Protein AF-A0A177PJP6-F1 (afdb_monomer_lite)

Sequence (73 aa):
MSDEERALLVDYLAYNPMAGDLIPGTGGVRKLRWGLEGRGKRGGARVIYFHHDAGMPLFALTAFAKNERADLS

Radius of gyration: 12.36 Å; chains: 1; bounding box: 31×25×33 Å

pLDDT: mean 85.93, std 13.22, range [50.34, 97.44]

Secondary structure (DSSP, 8-state):
--HHHHHHHHHHHHH-TT-SEE-TTSSSEEEEEEPPTT--TT--EEEEEE---TTS--EEEEEEETTS-----

Foldseek 3Di:
DDPVLVVVVLVCCVVCVPQFCDDPPPQFKGWDWAADPPDPPQRIKIWIWGDNDPVDDIGGPDIGGPPGDDDPD

Structure (mmCIF, N/CA/C/O backbone):
data_AF-A0A177PJP6-F1
#
_entry.id   AF-A0A177PJP6-F1
#
loop_
_atom_site.group_PDB
_atom_site.id
_atom_site.type_symbol
_atom_site.label_atom_id
_atom_site.label_alt_id
_atom_site.label_comp_id
_atom_site.label_asym_id
_atom_site.label_entity_id
_atom_site.label_seq_id
_atom_site.pdbx_PDB_ins_code
_atom_site.Cartn_x
_atom_site.Cartn_y
_atom_site.Cartn_z
_atom_site.occupancy
_atom_site.B_iso_or_equiv
_atom_site.auth_seq_id
_atom_site.auth_comp_id
_atom_site.auth_asym_id
_atom_site.auth_atom_id
_atom_site.pdbx_PDB_model_num
ATOM 1 N N . MET A 1 1 ? -8.687 5.900 8.128 1.00 77.62 1 MET A N 1
ATOM 2 C CA . MET A 1 1 ? -7.222 5.984 8.227 1.00 77.62 1 MET A CA 1
ATOM 3 C C . MET A 1 1 ? -6.899 7.449 8.449 1.00 77.62 1 MET A C 1
ATOM 5 O O . MET A 1 1 ? -7.373 8.243 7.644 1.00 77.62 1 MET A O 1
ATOM 9 N N . SER A 1 2 ? -6.236 7.814 9.545 1.00 85.12 2 SER A N 1
ATOM 10 C CA . SER A 1 2 ? -5.729 9.181 9.734 1.00 85.12 2 SER A CA 1
ATOM 11 C C . SER A 1 2 ? -4.546 9.453 8.798 1.00 85.12 2 SER A C 1
ATOM 13 O O . SER A 1 2 ? -4.038 8.535 8.144 1.00 85.12 2 SER A O 1
ATOM 15 N N . ASP A 1 3 ? -4.104 10.706 8.717 1.00 87.88 3 ASP A N 1
ATOM 16 C CA . ASP A 1 3 ? -2.932 11.060 7.915 1.00 87.88 3 ASP A CA 1
ATOM 17 C C . ASP A 1 3 ? -1.646 10.423 8.470 1.00 87.88 3 ASP A C 1
ATOM 19 O O . ASP A 1 3 ? -0.809 9.972 7.689 1.00 87.88 3 ASP A O 1
ATOM 23 N N . GLU A 1 4 ? -1.523 10.283 9.793 1.00 88.56 4 GLU A N 1
ATOM 24 C CA . GLU A 1 4 ? -0.401 9.604 10.455 1.00 88.56 4 GLU A CA 1
ATOM 25 C C . GLU A 1 4 ? -0.390 8.105 10.139 1.00 88.56 4 GLU A C 1
ATOM 27 O O . GLU A 1 4 ? 0.639 7.551 9.754 1.00 88.56 4 GLU A O 1
ATOM 32 N N . GLU A 1 5 ? -1.548 7.442 10.228 1.00 86.44 5 GLU A N 1
ATOM 33 C CA . GLU A 1 5 ? -1.686 6.029 9.857 1.00 86.44 5 GLU A CA 1
ATOM 34 C C . GLU A 1 5 ? -1.343 5.804 8.375 1.00 86.44 5 GLU A C 1
ATOM 36 O O . GLU A 1 5 ? -0.744 4.785 8.018 1.00 86.44 5 GLU A O 1
ATOM 41 N N . ARG A 1 6 ? -1.703 6.761 7.508 1.00 87.62 6 ARG A N 1
ATOM 42 C CA . ARG A 1 6 ? -1.351 6.728 6.085 1.00 87.62 6 ARG A CA 1
ATOM 43 C C . ARG A 1 6 ? 0.151 6.895 5.874 1.00 87.62 6 ARG A C 1
ATOM 45 O O . ARG A 1 6 ? 0.707 6.174 5.052 1.00 87.62 6 ARG A O 1
ATOM 52 N N . ALA A 1 7 ? 0.793 7.824 6.579 1.00 91.00 7 ALA A N 1
ATOM 53 C CA . ALA A 1 7 ? 2.232 8.057 6.468 1.00 91.00 7 ALA A CA 1
ATOM 54 C C . ALA A 1 7 ? 3.030 6.807 6.872 1.00 91.00 7 ALA A C 1
ATOM 56 O O . ALA A 1 7 ? 3.883 6.359 6.111 1.00 91.00 7 ALA A O 1
ATOM 57 N N . LEU A 1 8 ? 2.660 6.169 7.988 1.00 91.69 8 LEU A N 1
ATOM 58 C CA . LEU A 1 8 ? 3.267 4.909 8.433 1.00 91.69 8 LEU A CA 1
ATOM 59 C C . LEU A 1 8 ? 3.118 3.788 7.399 1.00 91.69 8 LEU A C 1
ATOM 61 O O . LEU A 1 8 ? 4.055 3.025 7.166 1.00 91.69 8 LEU A O 1
ATOM 65 N N . LEU A 1 9 ? 1.948 3.688 6.761 1.00 92.06 9 LEU A N 1
ATOM 66 C CA . LEU A 1 9 ? 1.727 2.724 5.687 1.00 92.06 9 LEU A CA 1
ATOM 67 C C . LEU A 1 9 ? 2.620 3.011 4.469 1.00 92.06 9 LEU A C 1
ATOM 69 O O . LEU A 1 9 ? 3.182 2.075 3.901 1.00 92.06 9 LEU A O 1
ATOM 73 N N . VAL A 1 10 ? 2.741 4.276 4.052 1.00 92.88 10 VAL A N 1
ATOM 74 C CA . VAL A 1 10 ? 3.580 4.669 2.907 1.00 92.88 10 VAL A CA 1
ATOM 75 C C . VAL A 1 10 ? 5.047 4.348 3.181 1.00 92.88 1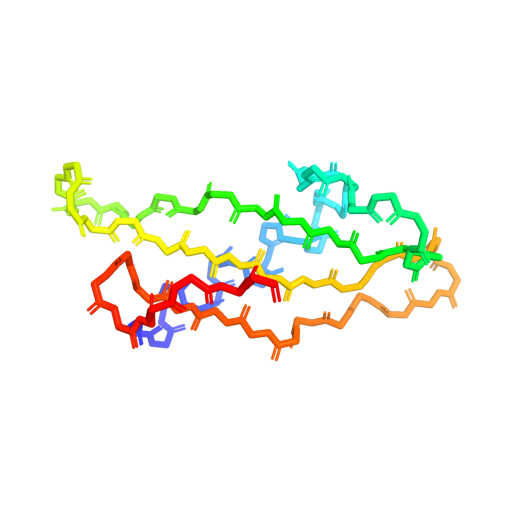0 VAL A C 1
ATOM 77 O O . VAL A 1 10 ? 5.672 3.688 2.351 1.00 92.88 10 VAL A O 1
ATOM 80 N N . ASP A 1 11 ? 5.565 4.727 4.350 1.00 94.69 11 ASP A N 1
ATOM 81 C CA . ASP A 1 11 ? 6.938 4.411 4.754 1.00 94.69 11 ASP A CA 1
ATOM 82 C C . ASP A 1 11 ? 7.163 2.898 4.774 1.00 94.69 11 ASP A C 1
ATOM 84 O O . ASP A 1 11 ? 8.115 2.391 4.178 1.00 94.69 11 ASP A O 1
ATOM 88 N N . TYR A 1 12 ? 6.246 2.145 5.385 1.00 95.31 12 TYR A N 1
ATOM 89 C CA . TYR A 1 12 ? 6.345 0.691 5.425 1.00 95.31 12 TYR A CA 1
ATOM 90 C C . TYR A 1 12 ? 6.406 0.071 4.024 1.00 95.31 12 TYR A C 1
ATOM 92 O O . TYR A 1 12 ? 7.250 -0.793 3.783 1.00 95.31 12 TYR A O 1
ATOM 100 N N . LEU A 1 13 ? 5.544 0.505 3.097 1.00 95.31 13 LEU A N 1
ATOM 101 C CA . LEU A 1 13 ? 5.528 0.008 1.719 1.00 95.31 13 LEU A CA 1
ATOM 102 C C . LEU A 1 13 ? 6.795 0.387 0.947 1.00 95.31 13 LEU A C 1
AT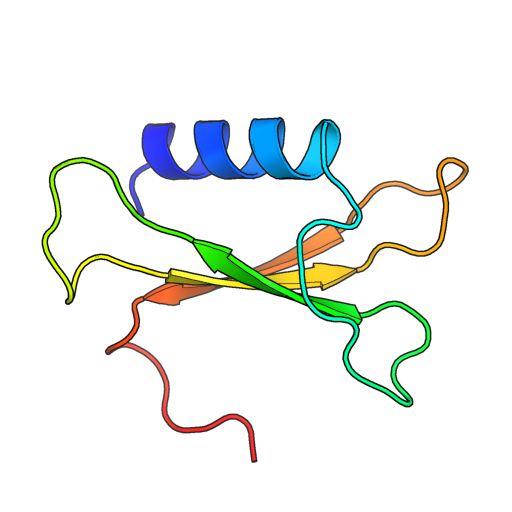OM 104 O O . LEU A 1 13 ? 7.274 -0.426 0.159 1.00 95.31 13 LEU A O 1
ATOM 108 N N . ALA A 1 14 ? 7.348 1.577 1.187 1.00 93.44 14 ALA A N 1
ATOM 109 C CA . ALA A 1 14 ? 8.595 2.014 0.568 1.00 93.44 14 ALA A CA 1
ATOM 110 C C . ALA A 1 14 ? 9.777 1.120 0.979 1.00 93.44 14 ALA A C 1
ATOM 112 O O . ALA A 1 14 ? 10.571 0.724 0.129 1.00 93.44 14 ALA A O 1
ATOM 113 N N . TYR A 1 15 ? 9.860 0.740 2.260 1.00 95.25 15 TYR A N 1
ATOM 114 C CA . TYR A 1 15 ? 10.906 -0.165 2.754 1.00 95.25 15 TYR A CA 1
ATOM 115 C C . TYR A 1 15 ? 10.621 -1.648 2.482 1.00 95.25 15 TYR A C 1
ATOM 117 O O . TYR A 1 15 ? 11.550 -2.452 2.424 1.00 95.25 15 TYR A O 1
ATOM 125 N N . ASN A 1 16 ? 9.352 -2.032 2.318 1.00 96.38 16 ASN A N 1
ATOM 126 C CA . ASN A 1 16 ? 8.929 -3.428 2.197 1.00 96.38 16 ASN A CA 1
ATOM 127 C C . ASN A 1 16 ? 7.997 -3.642 0.990 1.00 96.38 16 ASN A C 1
ATOM 129 O O . ASN A 1 16 ? 6.867 -4.120 1.153 1.00 96.38 16 ASN A O 1
ATOM 133 N N . PRO A 1 17 ? 8.449 -3.364 -0.247 1.00 96.00 17 PRO A N 1
ATOM 134 C CA . PRO A 1 17 ? 7.587 -3.425 -1.429 1.00 96.00 17 PRO A CA 1
ATOM 135 C C . PRO A 1 17 ? 7.036 -4.833 -1.716 1.00 96.00 17 PRO A C 1
ATOM 137 O O . PRO A 1 17 ? 6.027 -4.993 -2.403 1.00 96.00 17 PRO A O 1
ATOM 140 N N . MET A 1 18 ? 7.646 -5.878 -1.154 1.00 96.19 18 MET A N 1
ATOM 141 C CA . MET A 1 18 ? 7.241 -7.276 -1.335 1.00 96.19 18 MET A CA 1
ATOM 142 C C . MET A 1 18 ? 6.355 -7.824 -0.201 1.00 96.19 18 MET A C 1
ATOM 144 O O . MET A 1 18 ? 5.971 -8.987 -0.269 1.00 96.19 18 MET A O 1
ATOM 148 N N . ALA A 1 19 ? 6.018 -7.021 0.820 1.00 96.44 19 ALA A N 1
ATOM 149 C CA . ALA A 1 19 ? 5.293 -7.478 2.015 1.00 96.44 19 ALA A CA 1
ATOM 150 C C . ALA A 1 19 ? 3.849 -7.943 1.754 1.00 96.44 19 ALA A C 1
ATOM 152 O O . ALA A 1 19 ? 3.296 -8.717 2.532 1.00 96.44 19 ALA A O 1
ATOM 153 N N . GLY A 1 20 ? 3.212 -7.453 0.689 1.00 96.19 20 GLY A N 1
ATOM 154 C CA . GLY A 1 20 ? 1.893 -7.904 0.263 1.00 96.19 20 GLY A CA 1
ATOM 155 C C . GLY A 1 20 ? 1.947 -9.170 -0.590 1.00 96.19 20 GLY A C 1
ATOM 156 O O . GLY A 1 20 ? 2.844 -9.343 -1.423 1.00 96.19 20 GLY A O 1
ATOM 157 N N . ASP A 1 21 ? 0.917 -10.002 -0.448 1.00 97.38 21 ASP A N 1
ATOM 158 C CA . ASP A 1 21 ? 0.703 -11.192 -1.270 1.00 97.38 21 ASP A CA 1
ATOM 159 C C . ASP A 1 21 ? 0.495 -10.773 -2.730 1.00 97.38 21 ASP A C 1
ATOM 161 O O . ASP A 1 21 ? -0.390 -9.961 -3.018 1.00 97.38 21 ASP A O 1
ATOM 165 N N . LEU A 1 22 ? 1.280 -11.326 -3.658 1.00 96.38 22 LEU A N 1
ATOM 166 C CA . LEU A 1 22 ? 1.071 -11.113 -5.092 1.00 96.38 22 LEU A CA 1
ATOM 167 C C . LEU A 1 22 ? -0.307 -11.650 -5.492 1.00 96.38 22 LEU A C 1
ATOM 169 O O . LEU A 1 22 ? -0.646 -12.788 -5.176 1.00 96.38 22 LEU A O 1
ATOM 173 N N . ILE A 1 23 ? -1.082 -10.846 -6.216 1.00 95.44 23 ILE A N 1
ATOM 174 C CA . ILE A 1 23 ? -2.323 -11.284 -6.850 1.00 95.44 23 ILE A CA 1
ATOM 175 C C . ILE A 1 23 ? -1.947 -11.852 -8.228 1.00 95.44 23 ILE A C 1
ATOM 177 O O . ILE A 1 23 ? -1.511 -11.086 -9.095 1.00 95.44 23 ILE A O 1
ATOM 181 N N . PRO A 1 24 ? -2.066 -13.175 -8.456 1.00 95.00 24 PRO A N 1
ATOM 182 C CA . PRO A 1 24 ? -1.654 -13.792 -9.714 1.00 95.00 24 PRO A CA 1
ATOM 183 C C . PRO A 1 24 ? -2.399 -13.209 -10.919 1.00 95.00 24 PRO A C 1
ATOM 185 O O . PRO A 1 24 ? -3.552 -12.803 -10.809 1.00 95.00 24 PRO A O 1
ATOM 188 N N . GLY A 1 25 ? -1.734 -13.161 -12.076 1.00 94.12 25 GLY A N 1
ATOM 189 C CA . GLY A 1 25 ? -2.329 -12.657 -13.321 1.00 94.12 25 GLY A CA 1
ATOM 190 C C . GLY A 1 25 ? -2.422 -11.129 -13.439 1.00 94.12 25 GLY A C 1
ATOM 191 O O . GLY A 1 25 ? -2.899 -10.640 -14.454 1.00 94.12 25 GLY A O 1
ATOM 192 N N . THR A 1 26 ? -1.943 -10.365 -12.448 1.00 93.62 26 THR A N 1
ATOM 193 C CA . THR A 1 26 ? -2.023 -8.887 -12.444 1.00 93.62 26 THR A CA 1
ATOM 194 C C . THR A 1 26 ? -0.730 -8.170 -12.845 1.00 93.62 26 THR A C 1
ATOM 196 O O . THR A 1 26 ? -0.699 -6.945 -12.905 1.00 93.62 26 THR A O 1
ATOM 199 N N . GLY A 1 27 ? 0.365 -8.908 -13.060 1.00 91.06 27 GLY A N 1
ATOM 200 C CA . GLY A 1 27 ? 1.665 -8.343 -13.451 1.00 91.06 27 GLY A CA 1
ATOM 201 C C . GLY A 1 27 ? 2.438 -7.595 -12.351 1.00 91.06 27 GLY A C 1
ATOM 202 O O . GLY A 1 27 ? 3.517 -7.078 -12.630 1.00 91.06 27 GLY A O 1
ATOM 203 N N . GLY A 1 28 ? 1.931 -7.546 -11.112 1.00 93.88 28 GLY A N 1
ATOM 204 C CA . GLY A 1 28 ? 2.622 -6.876 -9.996 1.00 93.88 28 GLY A CA 1
ATOM 205 C C . GLY A 1 28 ? 1.722 -6.287 -8.909 1.00 93.88 28 GLY A C 1
ATOM 206 O O . GLY A 1 28 ? 2.219 -5.631 -7.993 1.00 93.88 28 GLY A O 1
ATOM 207 N N . VAL A 1 29 ? 0.402 -6.495 -8.975 1.00 97.25 29 VAL A N 1
ATOM 208 C CA . VAL A 1 29 ? -0.508 -6.034 -7.920 1.00 97.25 29 VAL A CA 1
ATOM 209 C C . VAL A 1 29 ? -0.386 -6.945 -6.704 1.00 97.25 29 VAL A C 1
ATOM 211 O O . VAL A 1 29 ? -0.385 -8.171 -6.809 1.00 97.25 29 VAL A O 1
ATOM 214 N N . ARG A 1 30 ? -0.299 -6.334 -5.528 1.00 97.19 30 ARG A N 1
ATOM 215 C CA . ARG A 1 30 ? -0.107 -6.981 -4.236 1.00 97.19 30 ARG A CA 1
ATOM 216 C C . ARG A 1 30 ? -1.180 -6.561 -3.247 1.00 97.19 30 ARG A C 1
ATOM 218 O O . ARG A 1 30 ? -1.709 -5.452 -3.307 1.00 97.19 30 ARG A O 1
ATOM 225 N N . LYS A 1 31 ? -1.481 -7.459 -2.312 1.00 96.25 31 LYS A N 1
ATOM 226 C CA . LYS A 1 31 ? -2.452 -7.268 -1.235 1.00 96.25 31 LYS A CA 1
ATOM 227 C C . LYS A 1 31 ? -1.768 -7.398 0.119 1.00 96.25 31 LYS A C 1
ATOM 229 O O . LYS A 1 31 ? -1.328 -8.480 0.489 1.00 96.25 31 LYS A O 1
ATOM 234 N N . LEU A 1 32 ? -1.744 -6.314 0.885 1.00 95.31 32 LEU A N 1
ATOM 235 C CA . LEU A 1 32 ? -1.228 -6.278 2.252 1.00 95.31 32 LEU A CA 1
ATOM 236 C C . LEU A 1 32 ? -2.382 -6.189 3.257 1.00 95.31 32 LEU A C 1
ATOM 238 O O . LEU A 1 32 ? -3.338 -5.426 3.085 1.00 95.31 32 LEU A O 1
ATOM 242 N N . ARG A 1 33 ? -2.288 -6.977 4.330 1.00 92.19 33 ARG A N 1
ATOM 243 C CA . ARG A 1 33 ? -3.145 -6.843 5.514 1.00 92.19 33 ARG A CA 1
ATOM 244 C C . ARG A 1 33 ? -2.437 -5.914 6.494 1.00 92.19 33 ARG A C 1
ATOM 246 O O . ARG A 1 33 ? -1.445 -6.310 7.092 1.00 92.19 33 ARG A O 1
ATOM 253 N N . TRP A 1 34 ? -2.943 -4.697 6.645 1.00 91.31 34 TRP A N 1
ATOM 254 C CA . TRP A 1 34 ? -2.335 -3.672 7.488 1.00 91.31 34 TRP A CA 1
ATOM 255 C C . TRP A 1 34 ? -3.048 -3.593 8.837 1.00 91.31 34 TRP A C 1
ATOM 257 O O . TRP A 1 34 ? -4.272 -3.452 8.891 1.00 91.31 34 TRP A O 1
ATOM 267 N N . GLY A 1 35 ? -2.299 -3.721 9.931 1.00 86.94 35 GLY A N 1
ATOM 268 C CA . GLY A 1 35 ? -2.813 -3.496 11.279 1.00 86.94 35 GLY A CA 1
ATOM 269 C C . GLY A 1 35 ? -2.711 -2.018 11.636 1.00 86.94 35 GLY A C 1
ATOM 270 O O . GLY A 1 35 ? -1.644 -1.438 11.485 1.00 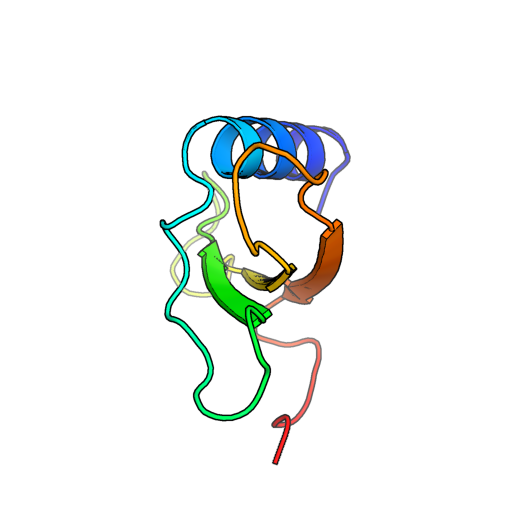86.94 35 GLY A O 1
ATOM 271 N N . LEU A 1 36 ? -3.800 -1.419 12.116 1.00 74.38 36 LEU A N 1
ATOM 272 C CA . LEU A 1 36 ? -3.745 -0.094 12.732 1.00 74.38 36 LEU A CA 1
ATOM 273 C C . LEU A 1 36 ? -3.469 -0.270 14.224 1.00 74.38 36 LEU A C 1
ATOM 275 O O . 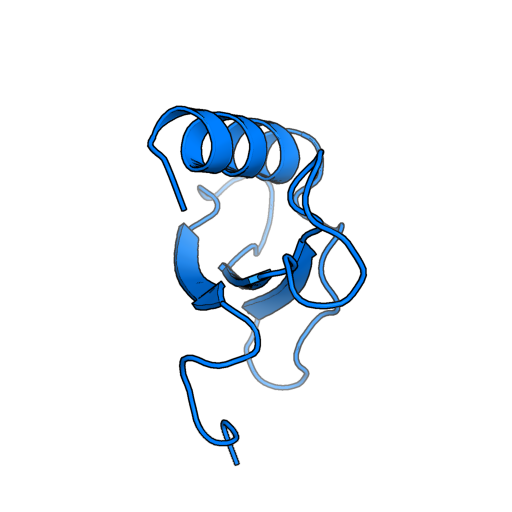LEU A 1 36 ? -4.210 -0.977 14.914 1.00 74.38 36 LEU A O 1
ATOM 279 N N . GLU A 1 37 ? -2.383 0.329 14.703 1.00 68.56 37 GLU A N 1
ATOM 280 C CA . GLU A 1 37 ? -1.978 0.248 16.103 1.00 68.56 37 GLU A CA 1
ATOM 281 C C . GLU A 1 37 ? -3.066 0.836 17.019 1.00 68.56 37 GLU A C 1
ATOM 283 O O . GLU A 1 37 ? -3.807 1.744 16.645 1.00 68.56 37 GLU A O 1
ATOM 288 N N . GLY A 1 38 ? -3.253 0.252 18.205 1.00 67.81 38 GLY A N 1
ATOM 289 C CA . GLY A 1 38 ? -4.302 0.668 19.146 1.00 67.81 38 GLY A CA 1
ATOM 290 C C . GLY A 1 38 ? -5.739 0.307 18.739 1.00 67.81 38 GLY A C 1
ATOM 291 O O . GLY A 1 38 ? -6.652 0.433 19.557 1.00 67.81 38 GLY A O 1
ATOM 292 N N . ARG A 1 39 ? -5.979 -0.216 17.528 1.00 63.50 39 ARG A N 1
ATOM 293 C CA . ARG A 1 39 ? -7.280 -0.774 17.143 1.00 63.50 39 ARG A CA 1
ATOM 294 C C . ARG A 1 39 ? -7.222 -2.302 17.161 1.00 63.50 39 ARG A C 1
ATOM 296 O O . ARG A 1 39 ? -6.406 -2.918 16.488 1.00 63.50 39 ARG A O 1
ATOM 303 N N . GLY A 1 40 ? -8.115 -2.934 17.933 1.00 65.19 40 GLY A N 1
ATOM 304 C CA . GLY A 1 40 ? -8.206 -4.401 18.040 1.00 65.19 40 GLY A CA 1
ATOM 305 C C . GLY A 1 40 ? -8.505 -5.101 16.701 1.00 65.19 40 GLY A C 1
ATOM 306 O O . GLY A 1 40 ? -8.513 -4.481 15.647 1.00 65.19 40 GLY A O 1
ATOM 307 N N . LYS A 1 41 ? -8.854 -6.397 16.706 1.00 61.06 41 LYS A N 1
ATOM 308 C CA . LYS A 1 41 ? -9.056 -7.237 15.489 1.00 61.06 41 LYS A CA 1
ATOM 309 C C . LYS A 1 41 ? -9.922 -6.643 14.347 1.00 61.06 41 LYS A C 1
ATOM 311 O O . LYS A 1 41 ? -9.886 -7.163 13.231 1.00 61.06 41 LYS A O 1
ATOM 316 N N . ARG A 1 42 ? -10.738 -5.611 14.607 1.00 64.38 42 ARG A N 1
ATOM 317 C CA . ARG A 1 42 ? -11.592 -4.905 13.626 1.00 64.38 42 ARG A CA 1
ATOM 318 C C . ARG A 1 42 ? -10.951 -3.647 13.016 1.00 64.38 42 ARG A C 1
ATOM 320 O O . ARG A 1 42 ? -11.524 -3.080 12.098 1.00 64.38 42 ARG A O 1
ATOM 327 N N . GLY A 1 43 ? -9.791 -3.224 13.510 1.00 72.94 43 GLY A N 1
ATOM 328 C CA . GLY A 1 43 ? -9.103 -1.998 13.112 1.00 72.94 43 GLY A CA 1
ATOM 329 C C . GLY A 1 43 ? -8.234 -2.088 11.869 1.00 72.94 43 GLY A C 1
ATOM 330 O O . GLY A 1 43 ? -7.743 -1.066 11.423 1.00 72.94 43 GLY A O 1
ATOM 331 N N . GLY A 1 44 ? -8.012 -3.282 11.320 1.00 83.94 44 GLY A N 1
ATOM 332 C CA . GLY A 1 44 ? -7.119 -3.449 10.176 1.00 83.94 44 GLY A CA 1
ATOM 333 C C . GLY A 1 44 ? -7.689 -2.913 8.858 1.00 83.94 44 GLY A C 1
ATOM 334 O O . GLY A 1 44 ? -8.908 -2.877 8.650 1.00 83.94 44 GLY A O 1
ATOM 335 N N . ALA A 1 45 ? -6.786 -2.578 7.940 1.00 87.56 45 ALA A N 1
ATOM 336 C CA . ALA A 1 45 ? -7.082 -2.207 6.563 1.00 87.56 45 ALA A CA 1
ATOM 337 C C . ALA A 1 45 ? -6.564 -3.268 5.579 1.00 87.56 45 ALA A C 1
ATOM 339 O O . ALA A 1 45 ? -5.594 -3.984 5.844 1.00 87.56 45 ALA A O 1
ATOM 340 N N . ARG A 1 46 ? -7.219 -3.375 4.423 1.00 90.75 46 ARG A N 1
ATOM 341 C CA . ARG A 1 46 ? -6.671 -4.070 3.255 1.00 90.75 46 ARG A CA 1
ATOM 342 C C . ARG A 1 46 ? -6.093 -3.024 2.324 1.00 90.75 46 ARG A C 1
ATOM 344 O O . ARG A 1 46 ? -6.790 -2.080 1.961 1.00 90.75 46 ARG A O 1
ATOM 351 N N . VAL A 1 47 ? -4.836 -3.213 1.951 1.00 94.06 4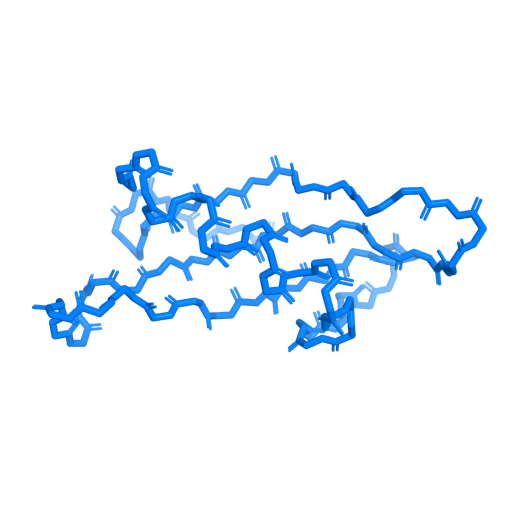7 VAL A N 1
ATOM 352 C CA . VAL A 1 47 ? -4.107 -2.308 1.068 1.00 94.06 47 VAL A CA 1
ATOM 353 C C . VAL A 1 47 ? -3.801 -3.055 -0.216 1.00 94.06 47 VAL A C 1
ATOM 355 O O . VAL A 1 47 ? -3.208 -4.132 -0.181 1.00 94.06 47 VAL A O 1
ATOM 358 N N . ILE A 1 48 ? -4.237 -2.497 -1.339 1.00 96.12 48 ILE A N 1
ATOM 359 C CA . ILE A 1 48 ? -3.904 -2.973 -2.676 1.00 96.12 48 ILE A CA 1
ATOM 360 C C . ILE A 1 48 ? -2.934 -1.971 -3.281 1.00 96.12 48 ILE A C 1
ATOM 362 O O . ILE A 1 48 ? -3.218 -0.773 -3.334 1.00 96.12 48 ILE A O 1
ATOM 366 N N . TYR A 1 49 ? -1.789 -2.463 -3.729 1.00 97.25 49 TYR A N 1
ATOM 367 C CA . TYR A 1 49 ? -0.741 -1.635 -4.305 1.00 97.25 49 TYR A CA 1
ATOM 368 C C . TYR A 1 49 ? -0.056 -2.362 -5.460 1.00 97.25 49 TYR A C 1
ATOM 370 O O . TYR A 1 49 ? -0.152 -3.581 -5.572 1.00 97.25 49 TYR A O 1
ATOM 378 N N . PHE A 1 50 ? 0.618 -1.624 -6.330 1.00 97.44 50 PHE A N 1
ATOM 379 C CA . PHE A 1 50 ? 1.387 -2.173 -7.440 1.00 97.44 50 PHE A CA 1
ATOM 380 C C . PHE A 1 50 ? 2.880 -1.985 -7.191 1.00 97.44 50 PHE A C 1
ATOM 382 O O . PHE A 1 50 ? 3.319 -0.877 -6.883 1.00 97.44 50 PHE A O 1
ATOM 389 N N . HIS A 1 51 ? 3.641 -3.065 -7.348 1.00 96.75 51 HIS A N 1
ATOM 390 C CA . HIS A 1 51 ? 5.098 -3.050 -7.361 1.00 96.75 51 HIS A CA 1
ATOM 391 C C . HIS A 1 51 ? 5.603 -4.058 -8.396 1.00 96.75 51 HIS A C 1
ATOM 393 O O . HIS A 1 51 ? 5.308 -5.254 -8.295 1.00 96.75 51 HIS A O 1
ATOM 399 N N . HIS A 1 52 ? 6.378 -3.565 -9.361 1.00 91.25 52 HIS A N 1
ATOM 400 C CA . HIS A 1 52 ? 7.040 -4.386 -10.370 1.00 91.25 52 HIS A CA 1
ATOM 401 C C . HIS A 1 52 ? 8.497 -4.653 -9.975 1.00 91.25 52 HIS A C 1
ATOM 403 O O . HIS A 1 52 ? 8.857 -5.793 -9.685 1.00 91.25 52 HIS A O 1
ATOM 409 N N . ASP A 1 53 ? 9.292 -3.587 -9.878 1.00 91.19 53 ASP A N 1
ATOM 410 C CA . ASP A 1 53 ? 10.691 -3.595 -9.460 1.00 91.19 53 ASP A CA 1
ATOM 411 C C . ASP A 1 53 ? 11.112 -2.214 -8.915 1.00 91.19 53 ASP A C 1
ATOM 413 O O . ASP A 1 53 ? 10.316 -1.275 -8.877 1.00 91.19 53 ASP A O 1
ATOM 417 N N . ALA A 1 54 ? 12.377 -2.092 -8.502 1.00 88.94 54 ALA A N 1
ATOM 418 C CA . ALA A 1 54 ? 12.946 -0.863 -7.944 1.00 88.94 54 ALA A CA 1
ATOM 419 C C . ALA A 1 54 ? 13.173 0.266 -8.974 1.00 88.94 54 ALA A C 1
ATOM 421 O O . ALA A 1 54 ? 13.500 1.386 -8.586 1.00 88.94 54 ALA A O 1
ATOM 422 N N . GLY A 1 55 ? 13.032 -0.010 -10.273 1.00 93.38 55 GLY A N 1
ATOM 423 C CA . GLY A 1 55 ? 13.121 0.977 -11.348 1.00 93.38 55 GLY A CA 1
ATOM 424 C C . GLY A 1 55 ? 11.830 1.773 -11.550 1.00 93.38 55 GLY A C 1
ATOM 425 O O . GLY A 1 55 ? 11.832 2.760 -12.286 1.00 93.38 55 GLY A O 1
ATOM 426 N N . MET A 1 56 ? 10.737 1.382 -10.888 1.00 90.19 56 MET A N 1
ATOM 427 C CA . MET A 1 56 ? 9.451 2.067 -10.944 1.00 90.19 56 MET A CA 1
ATOM 428 C C . MET A 1 56 ? 8.936 2.384 -9.534 1.00 90.19 56 MET A C 1
ATOM 430 O O . MET A 1 56 ? 9.055 1.555 -8.631 1.00 90.19 56 MET A O 1
ATOM 434 N N . PRO A 1 57 ? 8.307 3.555 -9.322 1.00 93.88 57 PRO A N 1
ATOM 435 C CA . PRO A 1 57 ? 7.619 3.831 -8.072 1.00 93.88 57 PRO A CA 1
ATOM 436 C C . PRO A 1 57 ? 6.575 2.762 -7.736 1.00 93.88 57 PRO A C 1
ATOM 438 O O . PRO A 1 57 ? 5.881 2.234 -8.605 1.00 93.88 57 PRO A O 1
ATOM 441 N N . LEU A 1 58 ? 6.419 2.495 -6.444 1.00 95.81 58 LEU A N 1
ATOM 442 C CA . LEU A 1 58 ? 5.274 1.755 -5.935 1.00 95.81 58 LEU A CA 1
ATOM 443 C C . LEU A 1 58 ? 4.030 2.647 -6.002 1.00 95.81 58 LEU A C 1
ATOM 445 O O . LEU A 1 58 ? 4.067 3.809 -5.600 1.00 95.81 58 LEU A O 1
ATOM 449 N N . PHE A 1 59 ? 2.904 2.085 -6.440 1.00 95.75 59 PHE A N 1
ATOM 450 C CA . PHE A 1 59 ? 1.628 2.801 -6.485 1.00 95.75 59 PHE A CA 1
ATOM 451 C C . PHE A 1 59 ? 0.645 2.205 -5.480 1.00 95.75 59 PHE A C 1
ATOM 453 O O . PHE A 1 59 ? 0.177 1.080 -5.653 1.00 95.75 59 PHE A O 1
ATOM 460 N N . ALA A 1 60 ? 0.295 2.956 -4.434 1.00 94.00 60 ALA A N 1
ATOM 461 C CA . ALA A 1 60 ? -0.791 2.587 -3.530 1.00 94.00 60 ALA A CA 1
ATOM 462 C C . ALA A 1 60 ? -2.139 2.854 -4.222 1.00 94.00 60 ALA A C 1
ATOM 464 O O . ALA A 1 60 ? -2.543 4.003 -4.382 1.00 94.00 60 ALA A O 1
ATOM 465 N N . LEU A 1 61 ? -2.825 1.795 -4.663 1.00 93.75 61 LEU A N 1
ATOM 466 C CA . LEU A 1 61 ? -4.044 1.904 -5.473 1.00 93.75 61 LEU A CA 1
ATOM 467 C C . LEU A 1 61 ? -5.277 2.158 -4.605 1.00 93.75 61 LEU A C 1
ATOM 469 O O . LEU A 1 61 ? -6.121 2.991 -4.926 1.00 93.75 61 LEU A O 1
ATOM 473 N N . THR A 1 62 ? -5.406 1.419 -3.503 1.00 91.00 62 THR A N 1
ATOM 474 C CA . THR A 1 62 ? -6.487 1.627 -2.539 1.00 91.00 62 THR A CA 1
ATOM 475 C C . THR A 1 62 ? -6.126 1.064 -1.168 1.00 91.00 62 THR A C 1
ATOM 477 O O . THR A 1 62 ? -5.440 0.049 -1.057 1.00 91.00 62 THR A O 1
ATOM 480 N N . ALA A 1 63 ? -6.619 1.713 -0.116 1.00 88.62 63 ALA A N 1
ATOM 481 C CA . ALA A 1 63 ? -6.590 1.219 1.251 1.00 88.62 63 ALA A CA 1
ATOM 482 C C . ALA A 1 63 ? -7.992 1.383 1.841 1.00 88.62 63 ALA A C 1
ATOM 484 O O . ALA A 1 63 ? -8.529 2.488 1.850 1.00 88.62 63 ALA A O 1
ATOM 485 N N . PHE A 1 64 ? -8.595 0.293 2.311 1.00 83.44 64 PHE A N 1
ATOM 486 C CA . PHE A 1 64 ? -9.953 0.317 2.856 1.00 83.44 64 PHE A CA 1
ATOM 487 C C . PHE A 1 64 ? -10.036 -0.451 4.170 1.00 83.44 64 PHE A C 1
ATOM 489 O O . PHE A 1 64 ? -9.386 -1.489 4.348 1.00 83.44 64 PHE A O 1
ATOM 496 N N . ALA A 1 65 ? -10.841 0.059 5.104 1.00 79.31 65 ALA A N 1
ATOM 497 C CA . ALA A 1 65 ? -11.082 -0.629 6.361 1.00 79.31 65 ALA A CA 1
ATOM 498 C C . ALA A 1 65 ? -11.806 -1.958 6.110 1.00 79.31 65 ALA A C 1
ATOM 500 O O . ALA A 1 65 ? -12.573 -2.107 5.155 1.00 79.31 65 ALA A O 1
ATOM 501 N N . LYS A 1 66 ? -11.606 -2.935 7.003 1.00 71.81 66 LYS A N 1
ATOM 502 C CA . LYS A 1 66 ? -12.214 -4.273 6.898 1.00 71.81 66 LYS A CA 1
ATOM 503 C C . LYS A 1 66 ? -13.743 -4.263 6.698 1.00 71.81 66 LYS A C 1
ATOM 505 O O . LYS A 1 66 ? -14.256 -5.235 6.153 1.00 71.81 66 LYS A O 1
ATOM 510 N N . ASN A 1 67 ? -14.425 -3.188 7.101 1.00 69.06 67 ASN A N 1
ATOM 511 C CA . ASN A 1 67 ? -15.882 -3.050 7.068 1.00 69.06 67 ASN A CA 1
ATOM 512 C C . ASN A 1 67 ? -16.412 -2.118 5.956 1.00 69.06 67 ASN A C 1
ATOM 514 O O . ASN A 1 67 ? -17.614 -1.893 5.912 1.00 69.06 67 ASN A O 1
ATOM 518 N N . GLU A 1 68 ? -15.557 -1.555 5.092 1.00 64.69 68 GLU A N 1
ATOM 519 C CA . GLU A 1 68 ? -15.967 -0.509 4.132 1.00 64.69 68 GLU A CA 1
ATOM 520 C C . GLU A 1 68 ? -16.148 -0.981 2.679 1.00 64.69 68 GLU A C 1
ATOM 522 O O . GLU A 1 68 ? -16.624 -0.203 1.857 1.00 64.69 68 GLU A O 1
ATOM 527 N N . ARG A 1 69 ? -15.836 -2.239 2.325 1.00 55.59 69 ARG A N 1
ATOM 528 C CA . ARG A 1 69 ? -16.130 -2.764 0.976 1.00 55.59 69 ARG A CA 1
ATOM 529 C C . ARG A 1 69 ? -16.495 -4.248 0.962 1.00 55.59 69 ARG A C 1
ATOM 531 O O . ARG A 1 69 ? -15.787 -5.063 1.554 1.00 55.59 69 ARG A O 1
ATOM 538 N N . ALA A 1 70 ? -17.595 -4.542 0.260 1.00 50.34 70 ALA A N 1
ATOM 539 C CA . ALA A 1 70 ? -18.014 -5.873 -0.167 1.00 50.34 70 ALA A CA 1
ATOM 540 C C . ALA A 1 70 ? -16.952 -6.483 -1.092 1.00 50.34 70 ALA A C 1
ATOM 542 O O . ALA A 1 70 ? -16.202 -5.749 -1.738 1.00 50.34 70 ALA A O 1
ATOM 543 N N . ASP A 1 71 ? -16.860 -7.808 -1.081 1.00 53.06 71 ASP A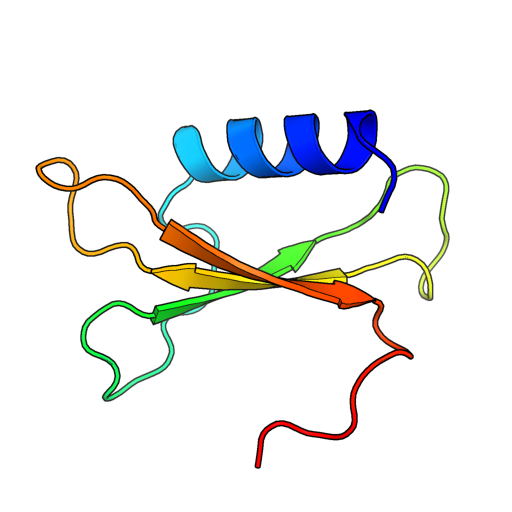 N 1
ATOM 544 C CA . ASP A 1 71 ? -15.816 -8.589 -1.737 1.00 53.06 71 ASP A CA 1
ATOM 545 C C . ASP A 1 71 ? -15.467 -8.081 -3.148 1.00 53.06 71 ASP A C 1
ATOM 547 O O . ASP A 1 71 ? -16.338 -7.834 -3.979 1.00 53.06 71 ASP A O 1
ATOM 551 N N . LEU A 1 72 ? -14.165 -7.927 -3.414 1.00 52.03 72 LEU A N 1
ATOM 552 C CA . LEU A 1 72 ? -13.646 -7.812 -4.776 1.00 52.03 72 LEU A CA 1
ATOM 553 C C . LEU A 1 72 ? -13.661 -9.232 -5.357 1.00 52.03 72 LEU A C 1
ATOM 555 O O . LEU A 1 72 ? -12.671 -9.954 -5.224 1.00 52.03 72 LEU A O 1
ATOM 559 N N . SER A 1 73 ? -14.828 -9.647 -5.853 1.00 54.72 73 SER A N 1
ATOM 560 C CA . SER A 1 73 ? -15.043 -10.908 -6.572 1.00 54.72 73 SER A CA 1
ATOM 561 C C . SER A 1 73 ? -14.465 -10.855 -7.976 1.00 54.72 73 SER A C 1
ATOM 563 O O . SER A 1 73 ? -14.721 -9.824 -8.642 1.00 54.72 73 SER A O 1
#